Protein AF-A0A5N5LGQ7-F1 (afdb_monomer)

Radius of gyration: 17.13 Å; Cα contacts (8 Å, |Δi|>4): 42; chains: 1; bounding box: 36×25×43 Å

pLDDT: mean 83.3, std 12.23, range [43.72, 94.75]

Structure (mmCIF, N/CA/C/O backbone):
data_AF-A0A5N5LGQ7-F1
#
_entry.id   AF-A0A5N5LGQ7-F1
#
loop_
_atom_site.group_PDB
_atom_site.id
_atom_site.type_symbol
_atom_site.label_atom_id
_atom_site.label_alt_id
_atom_site.label_comp_id
_atom_site.label_asym_id
_atom_site.label_entity_id
_atom_site.label_seq_id
_atom_site.pdbx_PDB_ins_code
_atom_site.Cartn_x
_atom_site.Cartn_y
_atom_site.Cartn_z
_atom_site.occupancy
_atom_site.B_iso_or_equiv
_atom_site.auth_seq_id
_atom_site.auth_comp_id
_atom_site.auth_asym_id
_atom_site.auth_atom_id
_atom_site.pdbx_PDB_model_num
ATOM 1 N N . MET A 1 1 ? -15.232 -13.297 1.570 1.00 55.97 1 MET A N 1
ATOM 2 C CA . MET A 1 1 ? -13.997 -13.218 2.371 1.00 55.97 1 MET A CA 1
ATOM 3 C C . MET A 1 1 ? -14.252 -13.970 3.652 1.00 55.97 1 MET A C 1
ATOM 5 O O . MET A 1 1 ? -15.303 -13.760 4.249 1.00 55.97 1 MET A O 1
ATOM 9 N N . ASP A 1 2 ? -13.356 -14.878 4.016 1.00 73.12 2 ASP A N 1
ATOM 10 C CA . ASP A 1 2 ? -13.420 -15.576 5.295 1.00 73.12 2 ASP A CA 1
ATOM 11 C C . ASP A 1 2 ? -13.322 -14.565 6.440 1.00 73.12 2 ASP A C 1
ATOM 13 O O . ASP A 1 2 ? -12.510 -13.643 6.389 1.00 73.12 2 ASP A O 1
ATOM 17 N N . SER A 1 3 ? -14.129 -14.737 7.486 1.00 77.25 3 SER A N 1
ATOM 18 C CA . SER A 1 3 ? -14.174 -13.807 8.625 1.00 77.25 3 SER A CA 1
ATOM 19 C C . SER A 1 3 ? -12.849 -13.693 9.392 1.00 77.25 3 SER A C 1
ATOM 21 O O . SER A 1 3 ? -12.683 -12.764 10.171 1.00 77.25 3 SER A O 1
ATOM 23 N N . ASN A 1 4 ? -11.901 -14.603 9.144 1.00 87.31 4 ASN A N 1
ATOM 24 C CA . ASN A 1 4 ? -10.625 -14.699 9.851 1.00 87.31 4 ASN A CA 1
ATOM 25 C C . ASN A 1 4 ? -9.422 -14.284 8.990 1.00 87.31 4 ASN A C 1
ATOM 27 O O . ASN A 1 4 ? -8.284 -14.574 9.356 1.00 87.31 4 ASN A O 1
ATOM 31 N N . VAL A 1 5 ? -9.644 -13.631 7.844 1.00 90.88 5 VAL A N 1
ATOM 32 C CA . VAL A 1 5 ? -8.560 -13.159 6.973 1.00 90.88 5 VAL A CA 1
ATOM 33 C C . VAL A 1 5 ? -8.707 -11.665 6.717 1.00 90.88 5 VAL A C 1
ATOM 35 O O . VAL A 1 5 ? -9.686 -11.218 6.123 1.00 90.88 5 VAL A O 1
ATOM 38 N N . LEU A 1 6 ? -7.691 -10.904 7.120 1.00 89.56 6 LEU A N 1
ATOM 39 C CA . LEU A 1 6 ? -7.547 -9.490 6.799 1.00 89.56 6 LEU A CA 1
ATOM 40 C C . LEU A 1 6 ? -6.441 -9.325 5.755 1.00 89.56 6 LEU A C 1
ATOM 42 O O . LEU A 1 6 ? -5.273 -9.589 6.033 1.00 89.56 6 LEU A O 1
ATOM 46 N N . PHE A 1 7 ? -6.814 -8.896 4.551 1.00 90.31 7 PHE A N 1
ATOM 47 C CA . PHE A 1 7 ? -5.859 -8.553 3.500 1.00 90.31 7 PHE A CA 1
ATOM 48 C C . PHE A 1 7 ? -5.520 -7.063 3.582 1.00 90.31 7 PHE A C 1
ATOM 50 O O . PHE A 1 7 ? -6.420 -6.227 3.537 1.00 90.31 7 PHE A O 1
ATOM 57 N N . LEU A 1 8 ? -4.230 -6.744 3.680 1.00 90.31 8 LEU A N 1
ATOM 58 C CA . LEU A 1 8 ? -3.710 -5.380 3.744 1.00 90.31 8 LEU A CA 1
ATOM 59 C C . LEU A 1 8 ? -2.675 -5.173 2.643 1.00 90.31 8 LEU A C 1
ATOM 61 O O . LEU A 1 8 ? -1.945 -6.103 2.292 1.00 90.31 8 LEU A O 1
ATOM 65 N N . LYS A 1 9 ? -2.592 -3.946 2.131 1.00 90.38 9 LYS A N 1
ATOM 66 C CA . LYS A 1 9 ? -1.548 -3.535 1.193 1.00 90.38 9 LYS A CA 1
ATOM 67 C C . LYS A 1 9 ? -0.559 -2.631 1.901 1.00 90.38 9 LYS A C 1
ATOM 69 O O . LYS A 1 9 ? -0.932 -1.814 2.742 1.00 90.38 9 LYS A O 1
ATOM 74 N N . TYR A 1 10 ? 0.705 -2.783 1.542 1.00 86.62 10 TYR A N 1
ATOM 75 C CA . TYR A 1 10 ? 1.774 -1.978 2.113 1.00 86.62 10 TYR A CA 1
ATOM 76 C C . TYR A 1 10 ? 1.624 -0.506 1.724 1.00 86.62 10 TYR A C 1
ATOM 78 O O . TYR A 1 10 ? 1.886 0.382 2.521 1.00 86.62 10 TYR A O 1
ATOM 86 N N . GLU A 1 11 ? 1.146 -0.238 0.516 1.00 87.12 11 GLU A N 1
ATOM 87 C CA . GLU A 1 11 ? 1.020 1.109 -0.024 1.00 87.12 11 GLU A CA 1
ATOM 88 C C . GLU A 1 11 ? -0.128 1.886 0.623 1.00 87.12 11 GLU A C 1
ATOM 90 O O . GLU A 1 11 ? 0.012 3.081 0.878 1.00 87.12 11 GLU A O 1
ATOM 95 N N . ASP A 1 12 ? -1.211 1.197 0.990 1.00 87.25 12 ASP A N 1
ATOM 96 C CA . ASP A 1 12 ? -2.324 1.782 1.743 1.00 87.25 12 ASP A CA 1
ATOM 97 C C . ASP A 1 12 ? -1.874 2.245 3.139 1.00 87.25 12 ASP A C 1
ATOM 99 O O . ASP A 1 12 ? -2.349 3.268 3.624 1.00 87.25 12 ASP A O 1
ATOM 103 N N . MET A 1 13 ? -0.891 1.566 3.747 1.00 86.25 13 MET A N 1
ATOM 104 C CA . MET A 1 13 ? -0.294 1.981 5.024 1.00 86.25 13 MET A CA 1
ATOM 105 C C . MET A 1 13 ? 0.369 3.360 4.938 1.00 86.25 13 MET A C 1
ATOM 107 O O . MET A 1 13 ? 0.277 4.137 5.882 1.00 86.25 13 MET A O 1
ATOM 111 N N . TYR A 1 14 ? 1.022 3.677 3.815 1.00 80.44 14 TYR A N 1
ATOM 112 C CA . TYR A 1 14 ? 1.642 4.991 3.610 1.00 80.44 14 TYR A CA 1
ATOM 113 C C . TYR A 1 14 ? 0.639 6.065 3.192 1.00 80.44 14 TYR A C 1
ATOM 115 O O . TYR A 1 14 ? 0.894 7.246 3.415 1.00 80.44 14 TYR A O 1
ATOM 123 N N . LYS A 1 15 ? -0.480 5.678 2.569 1.00 83.75 15 LYS A N 1
ATOM 124 C CA . LYS A 1 15 ? -1.536 6.613 2.161 1.00 83.75 15 LYS A CA 1
ATOM 125 C C . LYS A 1 15 ? -2.415 7.033 3.331 1.00 83.75 15 LYS A C 1
ATOM 127 O O . LYS A 1 15 ? -2.710 8.215 3.473 1.00 83.75 15 LYS A O 1
ATOM 132 N N . ASP A 1 16 ? -2.853 6.065 4.132 1.00 86.81 16 ASP A N 1
ATOM 133 C CA . ASP A 1 16 ? -3.758 6.287 5.254 1.00 86.81 16 ASP A CA 1
ATOM 134 C C . ASP A 1 16 ? -3.544 5.235 6.352 1.00 86.81 16 ASP A C 1
ATOM 136 O O . ASP A 1 16 ? -4.275 4.247 6.489 1.00 86.81 16 ASP A O 1
ATOM 140 N N . LEU A 1 17 ? -2.517 5.477 7.170 1.00 87.75 17 LEU A N 1
ATOM 141 C CA . LEU A 1 17 ? -2.225 4.651 8.337 1.00 87.75 17 LEU A CA 1
ATOM 142 C C . LEU A 1 17 ? -3.386 4.648 9.342 1.00 87.75 17 LEU A C 1
ATOM 144 O O . LEU A 1 17 ? -3.625 3.630 9.985 1.00 87.75 17 LEU A O 1
ATOM 148 N N . GLY A 1 18 ? -4.117 5.758 9.470 1.00 87.56 18 GLY A N 1
ATOM 149 C CA . GLY A 1 18 ? -5.208 5.896 10.434 1.00 87.56 18 GLY A CA 1
ATOM 150 C C . GLY A 1 18 ? -6.331 4.901 10.168 1.00 87.56 18 GLY A C 1
ATOM 151 O O . GLY A 1 18 ? -6.687 4.112 11.047 1.00 87.56 18 GLY A O 1
ATOM 152 N N . THR A 1 19 ? -6.824 4.876 8.929 1.00 89.88 19 THR A N 1
ATOM 153 C CA . THR A 1 19 ? -7.866 3.931 8.501 1.00 89.88 19 THR A CA 1
ATOM 154 C C . THR A 1 19 ? -7.394 2.480 8.620 1.00 89.88 19 THR A C 1
ATOM 156 O O . THR A 1 19 ? -8.158 1.611 9.047 1.00 89.88 19 THR A O 1
ATOM 159 N N . LEU A 1 20 ? -6.125 2.203 8.302 1.00 90.75 20 LEU A N 1
ATOM 160 C CA . LEU A 1 20 ? -5.560 0.855 8.383 1.00 90.75 20 LEU A CA 1
ATOM 161 C C . LEU A 1 20 ? -5.453 0.363 9.835 1.00 90.75 20 LEU A C 1
ATOM 163 O O . LEU A 1 20 ? -5.861 -0.762 10.138 1.00 90.75 20 LEU A O 1
ATOM 167 N N . VAL A 1 21 ? -4.955 1.204 10.745 1.00 90.75 21 VAL A N 1
ATOM 168 C CA . VAL A 1 21 ? -4.866 0.901 12.184 1.00 90.75 21 VAL A CA 1
ATOM 169 C C . VAL A 1 21 ? -6.259 0.698 12.779 1.00 90.75 21 VAL A C 1
ATOM 171 O O . VAL A 1 21 ? -6.464 -0.229 13.563 1.00 90.75 21 VAL A O 1
ATOM 174 N N . GLU A 1 22 ? -7.242 1.498 12.368 1.00 89.88 22 GLU A N 1
ATOM 175 C CA . GLU A 1 22 ? -8.625 1.323 12.800 1.00 89.88 22 GLU A CA 1
ATOM 176 C C . GLU A 1 22 ? -9.219 -0.004 12.301 1.00 89.88 22 GLU A C 1
ATOM 178 O O . GLU A 1 22 ? -9.835 -0.749 13.068 1.00 89.88 22 GLU A O 1
ATOM 183 N N . GLN A 1 23 ? -9.000 -0.345 11.030 1.00 90.56 23 GLN A N 1
ATOM 184 C CA . GLN A 1 23 ? -9.441 -1.614 10.454 1.00 90.56 23 GLN A CA 1
ATOM 185 C C . GLN A 1 23 ? -8.792 -2.816 11.159 1.00 90.56 23 GLN A C 1
ATOM 187 O O . GLN A 1 23 ? -9.481 -3.800 11.437 1.00 90.56 23 GLN A O 1
ATOM 192 N N . LEU A 1 24 ? -7.501 -2.725 11.496 1.00 91.12 24 LEU A N 1
ATOM 193 C CA . LEU A 1 24 ? -6.784 -3.725 12.290 1.00 91.12 24 LEU A CA 1
ATOM 194 C C . LEU A 1 24 ? -7.377 -3.876 13.691 1.00 91.12 24 LEU A C 1
ATOM 196 O O . LEU A 1 24 ? -7.651 -4.999 14.111 1.00 91.12 24 LEU A O 1
ATOM 200 N N . ALA A 1 25 ? -7.6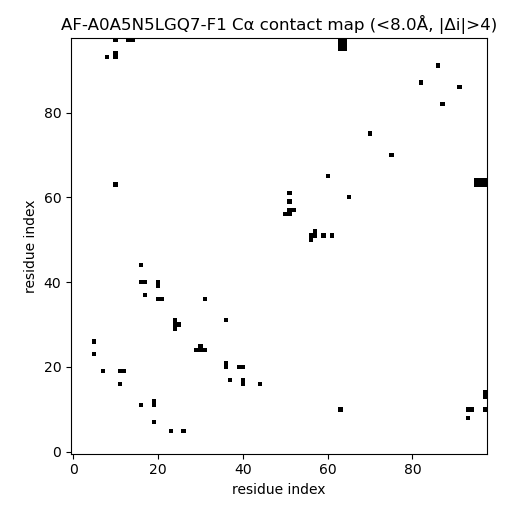10 -2.768 14.399 1.00 90.50 25 ALA A N 1
ATOM 201 C CA . ALA A 1 25 ? -8.191 -2.791 15.738 1.00 90.50 25 ALA A CA 1
ATOM 202 C C . ALA A 1 25 ? -9.564 -3.480 15.731 1.00 90.50 25 ALA A C 1
ATOM 204 O O . ALA A 1 25 ? -9.805 -4.389 16.527 1.00 90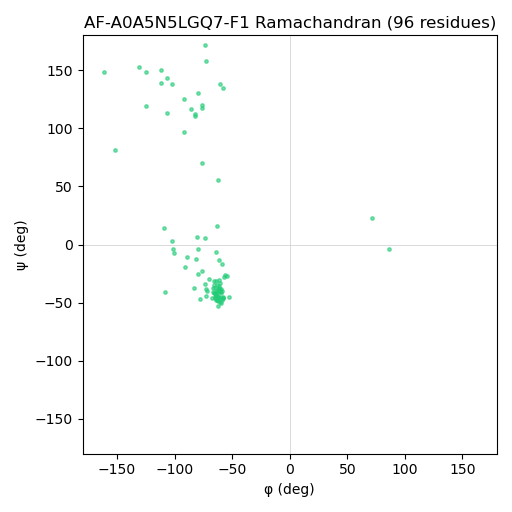.50 25 ALA A O 1
ATOM 205 N N . ARG A 1 26 ? -10.429 -3.133 14.766 1.00 89.88 26 ARG A N 1
ATOM 206 C CA . ARG A 1 26 ? -11.743 -3.774 14.594 1.00 89.88 26 ARG A CA 1
ATOM 207 C C . ARG A 1 26 ? -11.625 -5.262 14.263 1.00 89.88 26 ARG A C 1
ATOM 209 O O . ARG A 1 26 ? -12.357 -6.062 14.838 1.00 89.88 26 ARG A O 1
ATOM 216 N N . PHE A 1 27 ? -10.718 -5.639 13.361 1.00 90.69 27 PHE A N 1
ATOM 217 C CA . PHE A 1 27 ? -10.517 -7.035 12.965 1.00 90.69 27 PHE A CA 1
ATOM 218 C C . PHE A 1 27 ? -10.008 -7.904 14.124 1.00 90.69 27 PHE A C 1
ATOM 220 O O . PHE A 1 27 ? -10.444 -9.041 14.280 1.00 90.69 27 PHE A O 1
ATOM 227 N N . LEU A 1 28 ? -9.132 -7.356 14.969 1.00 89.94 28 LEU A N 1
ATOM 228 C CA . LEU A 1 28 ? -8.613 -8.024 16.166 1.00 89.94 28 LEU A CA 1
ATOM 229 C C . LEU A 1 28 ? -9.582 -7.975 17.362 1.00 89.94 28 LEU A C 1
ATOM 231 O O . LEU A 1 28 ? -9.290 -8.564 18.402 1.00 89.94 28 LEU A O 1
ATOM 235 N N . GLY A 1 29 ? -10.723 -7.287 17.240 1.00 89.19 29 GLY A N 1
ATOM 236 C CA . GLY A 1 29 ? -11.701 -7.135 18.321 1.00 89.19 29 GLY A CA 1
ATOM 237 C C . GLY A 1 29 ? -11.242 -6.210 19.454 1.00 89.19 29 GLY A C 1
ATOM 238 O O . GLY A 1 29 ? -11.729 -6.327 20.577 1.00 89.19 29 GLY A O 1
ATOM 239 N N . ILE A 1 30 ? -10.304 -5.301 19.182 1.00 89.38 30 ILE A N 1
ATOM 240 C CA . ILE A 1 30 ? -9.792 -4.332 20.151 1.00 89.38 30 ILE A CA 1
ATOM 241 C C . ILE A 1 30 ? -10.708 -3.105 20.142 1.00 89.38 30 ILE A C 1
ATOM 243 O O . ILE A 1 30 ? -10.817 -2.397 19.141 1.00 89.38 30 ILE A O 1
ATOM 247 N N . SER A 1 31 ? -11.364 -2.834 21.269 1.00 84.94 31 SER A N 1
ATOM 248 C CA . SER A 1 31 ? -12.113 -1.595 21.473 1.00 84.94 31 SER A CA 1
ATOM 249 C C . SER A 1 31 ? -11.159 -0.480 21.900 1.00 84.94 31 SER A C 1
ATOM 251 O O . SER A 1 31 ? -10.649 -0.506 23.022 1.00 84.94 31 SER A O 1
ATOM 253 N N . CYS A 1 32 ? -10.939 0.495 21.026 1.00 81.62 32 CYS A N 1
ATOM 254 C CA . CYS A 1 32 ? -10.189 1.710 21.334 1.00 81.62 32 CYS A CA 1
ATOM 255 C C . CYS A 1 32 ? -11.136 2.909 21.317 1.00 81.62 32 CYS A C 1
ATOM 257 O O . CYS A 1 32 ? -11.988 3.016 20.431 1.00 81.62 32 CYS A O 1
ATOM 259 N N . ASP A 1 33 ? -10.980 3.823 22.271 1.00 88.19 33 ASP A N 1
ATOM 260 C CA . ASP A 1 33 ? -11.548 5.159 22.135 1.00 88.19 33 ASP A CA 1
ATOM 261 C C . ASP A 1 33 ? -10.745 5.994 21.117 1.00 88.19 33 ASP A C 1
ATOM 263 O O . ASP A 1 33 ? -9.683 5.592 20.631 1.00 88.19 33 ASP A O 1
ATOM 267 N N . LYS A 1 34 ? -11.267 7.173 20.770 1.00 86.38 34 LYS A N 1
ATOM 268 C CA . LYS A 1 34 ? -10.641 8.044 19.770 1.00 86.38 34 LYS A CA 1
ATOM 269 C C . LYS A 1 34 ? -9.216 8.462 20.163 1.00 86.38 34 LYS A C 1
ATOM 271 O O . LYS A 1 34 ? -8.347 8.500 19.300 1.00 86.38 34 LYS A O 1
ATOM 276 N N . ALA A 1 35 ? -8.966 8.734 21.443 1.00 89.81 35 ALA A N 1
ATOM 277 C CA . ALA A 1 35 ? -7.658 9.178 21.917 1.00 89.81 35 ALA A CA 1
ATOM 278 C C . ALA A 1 35 ? -6.633 8.031 21.908 1.00 89.81 35 ALA A C 1
ATOM 280 O O . ALA A 1 35 ? -5.475 8.226 21.544 1.00 89.81 35 ALA A O 1
ATOM 281 N N . GLN A 1 36 ? -7.064 6.817 22.256 1.00 88.75 36 GLN A N 1
ATOM 282 C CA . GLN A 1 36 ? -6.255 5.605 22.169 1.00 88.75 36 GLN A CA 1
ATOM 283 C C . GLN A 1 36 ? -5.903 5.275 20.719 1.00 88.75 36 GLN A C 1
ATOM 285 O O . GLN A 1 36 ? -4.762 4.913 20.437 1.00 88.75 36 GLN A O 1
ATOM 290 N N . LEU A 1 37 ? -6.860 5.428 19.798 1.00 88.75 37 LEU A N 1
ATOM 291 C CA . LEU A 1 37 ? -6.625 5.209 18.374 1.00 88.75 37 LEU A CA 1
ATOM 292 C C . LEU A 1 37 ? -5.614 6.220 17.819 1.00 88.75 37 LEU A C 1
ATOM 294 O O . LEU A 1 37 ? -4.646 5.815 17.182 1.00 88.75 37 LEU A O 1
ATOM 298 N N . GLU A 1 38 ? -5.786 7.510 18.117 1.00 90.44 38 GLU A N 1
ATOM 299 C CA . GLU A 1 38 ? -4.838 8.564 17.726 1.00 90.44 38 GLU A CA 1
ATOM 300 C C . GLU A 1 38 ? -3.433 8.293 18.286 1.00 90.44 38 GLU A C 1
ATOM 302 O O . GLU A 1 38 ? -2.452 8.337 17.545 1.00 90.44 38 GLU A O 1
ATOM 307 N N . SER A 1 39 ? -3.327 7.912 19.563 1.00 91.62 39 SER A N 1
ATOM 308 C CA . SER A 1 39 ? -2.047 7.553 20.186 1.00 91.62 39 SER A CA 1
ATOM 309 C C . SER A 1 39 ? -1.394 6.326 19.542 1.00 91.62 39 SER A C 1
ATOM 311 O O . SER A 1 39 ? -0.165 6.242 19.484 1.00 91.62 39 SER A O 1
ATOM 313 N N . MET A 1 40 ? -2.190 5.357 19.088 1.00 88.69 40 MET A N 1
ATOM 314 C CA . MET A 1 40 ? -1.690 4.146 18.441 1.00 88.69 40 MET A CA 1
ATOM 315 C C . MET A 1 40 ? -1.173 4.452 17.036 1.00 88.69 40 MET A C 1
ATOM 317 O O . MET A 1 40 ? -0.075 4.024 16.695 1.00 88.69 40 MET A O 1
ATOM 321 N N . VAL A 1 41 ? -1.914 5.250 16.261 1.00 89.69 41 VAL A N 1
ATOM 322 C CA . VAL A 1 41 ? -1.479 5.735 14.942 1.00 89.69 41 VAL A CA 1
ATOM 323 C C . VAL A 1 41 ? -0.169 6.512 15.058 1.00 89.69 41 VAL A C 1
ATOM 325 O O . VAL A 1 41 ? 0.765 6.244 14.306 1.00 89.69 41 VAL A O 1
ATOM 328 N N . GLU A 1 42 ? -0.065 7.411 16.037 1.00 90.38 42 GLU A N 1
ATOM 329 C CA . GLU A 1 42 ? 1.157 8.177 16.298 1.00 90.38 42 GLU A CA 1
ATOM 330 C C . GLU A 1 42 ? 2.340 7.266 16.657 1.00 90.38 42 GLU A C 1
ATOM 332 O O . GLU A 1 42 ? 3.428 7.388 16.096 1.00 90.38 42 GLU A O 1
ATOM 337 N N . SER A 1 43 ? 2.115 6.282 17.531 1.00 88.69 43 SER A N 1
ATOM 338 C CA . SER A 1 43 ? 3.148 5.305 17.901 1.00 88.69 43 SER A CA 1
ATOM 339 C C . SER A 1 43 ? 3.604 4.476 16.695 1.00 88.69 43 SER A C 1
ATOM 341 O O . SER A 1 43 ? 4.796 4.215 16.527 1.00 88.69 43 SER A O 1
ATOM 343 N N . CYS A 1 44 ? 2.670 4.079 15.826 1.00 86.25 44 CYS A N 1
ATOM 344 C CA . CYS A 1 44 ? 2.979 3.378 14.584 1.00 86.25 44 CYS A CA 1
ATOM 345 C C . CYS A 1 44 ? 3.802 4.252 13.625 1.00 86.25 44 CYS A C 1
ATOM 347 O O . CYS A 1 44 ? 4.791 3.762 13.083 1.00 86.25 44 CYS A O 1
ATOM 349 N N . ASN A 1 45 ? 3.457 5.534 13.459 1.00 84.06 45 ASN A N 1
ATOM 350 C CA . ASN A 1 45 ? 4.235 6.478 12.648 1.00 84.06 45 ASN A CA 1
ATOM 351 C C . ASN A 1 45 ? 5.675 6.607 13.157 1.00 84.06 45 ASN A C 1
ATOM 353 O O . ASN A 1 45 ? 6.616 6.459 12.380 1.00 84.06 45 ASN A O 1
ATOM 357 N N . GLN A 1 46 ? 5.858 6.793 14.465 1.00 84.62 46 GLN A N 1
ATOM 358 C CA . GLN A 1 46 ? 7.188 6.912 15.069 1.00 84.62 46 GLN A CA 1
ATOM 359 C C . GLN A 1 46 ? 8.043 5.657 14.849 1.00 84.62 46 GLN A C 1
ATOM 361 O O . GLN A 1 46 ? 9.231 5.764 14.547 1.00 84.62 46 GLN A O 1
ATOM 366 N N . LEU A 1 47 ? 7.451 4.462 14.952 1.00 82.56 47 LEU A N 1
ATOM 367 C CA . LEU A 1 47 ? 8.147 3.209 14.645 1.00 82.56 47 LEU A CA 1
ATOM 368 C C . LEU A 1 47 ? 8.545 3.123 13.165 1.00 82.56 47 LEU A C 1
ATOM 370 O O . LEU A 1 47 ? 9.674 2.735 12.859 1.00 82.56 47 LEU A O 1
ATOM 374 N N . ILE A 1 48 ? 7.650 3.510 12.249 1.00 79.31 48 ILE A N 1
ATOM 375 C CA . ILE A 1 48 ? 7.934 3.530 10.807 1.00 79.31 48 ILE A CA 1
ATOM 376 C C . ILE A 1 48 ? 9.097 4.486 10.508 1.00 79.31 48 ILE A C 1
ATOM 378 O O . ILE A 1 48 ? 10.032 4.104 9.800 1.00 79.31 48 ILE A O 1
ATOM 382 N N . GLU A 1 49 ? 9.088 5.692 11.078 1.00 76.75 49 GLU A N 1
ATOM 383 C CA . GLU A 1 49 ? 10.161 6.678 10.911 1.00 76.75 49 GLU A CA 1
ATOM 384 C C . GLU A 1 49 ? 11.500 6.180 11.466 1.00 76.75 49 GLU A C 1
ATOM 386 O O . GLU A 1 49 ? 12.529 6.280 10.794 1.00 76.75 49 GLU A O 1
ATOM 391 N N . GLN A 1 50 ? 11.506 5.582 12.661 1.00 77.38 50 GLN A N 1
ATOM 392 C CA . GLN A 1 50 ? 12.714 5.004 13.256 1.00 77.38 50 GLN A CA 1
ATOM 393 C C . GLN A 1 50 ? 13.314 3.895 12.384 1.00 77.38 50 GLN A C 1
ATOM 395 O O . GLN A 1 50 ? 14.533 3.845 12.196 1.00 77.38 50 GLN A O 1
ATOM 400 N N . CYS A 1 51 ? 12.475 3.029 11.812 1.00 69.00 51 CYS A N 1
ATOM 401 C CA . CYS A 1 51 ? 12.924 1.987 10.894 1.00 69.00 51 CYS A CA 1
ATOM 402 C C . CYS A 1 51 ? 13.476 2.561 9.583 1.00 69.00 51 CYS A C 1
ATOM 404 O O . CYS A 1 51 ? 14.468 2.043 9.073 1.00 69.00 51 CYS A O 1
ATOM 406 N N . CYS A 1 52 ? 12.878 3.634 9.056 1.00 64.69 52 CYS A N 1
ATOM 407 C CA . CYS A 1 52 ? 13.350 4.287 7.833 1.00 64.69 52 CYS A CA 1
ATOM 408 C C . CYS A 1 52 ? 14.683 5.031 8.027 1.00 64.69 52 CYS A C 1
ATOM 410 O O . CYS A 1 52 ? 15.472 5.118 7.088 1.00 64.69 52 CYS A O 1
ATOM 412 N N . ASN A 1 53 ? 14.950 5.539 9.233 1.00 62.44 53 ASN A N 1
ATOM 413 C CA . ASN A 1 53 ? 16.132 6.353 9.538 1.00 62.44 53 ASN A CA 1
ATOM 414 C C . ASN A 1 53 ? 17.367 5.542 9.975 1.00 62.44 53 ASN A C 1
ATOM 416 O O . ASN A 1 53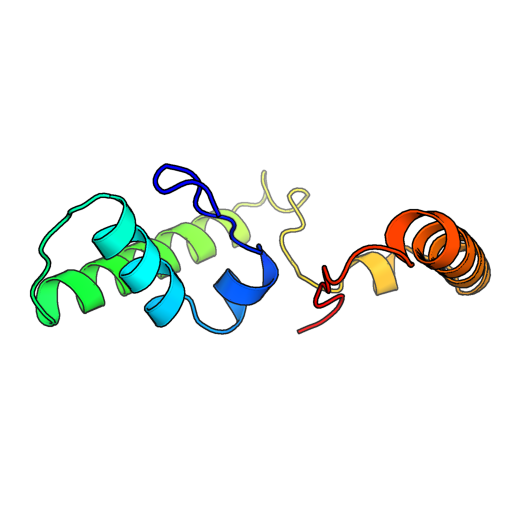 ? 18.461 6.096 10.073 1.00 62.44 53 ASN A O 1
ATOM 420 N N . SER A 1 54 ? 17.230 4.241 10.254 1.00 59.75 54 SER A N 1
ATOM 421 C CA . SER A 1 54 ? 18.366 3.401 10.650 1.00 59.75 54 SER A CA 1
ATOM 422 C C . SER A 1 54 ? 19.243 3.041 9.444 1.00 59.75 54 SER A C 1
ATOM 424 O O . SER A 1 54 ? 18.798 2.360 8.520 1.00 59.75 54 SER A O 1
ATOM 426 N N . GLU A 1 55 ? 20.523 3.429 9.472 1.00 52.97 55 GLU A N 1
ATOM 427 C CA . GLU A 1 55 ? 21.500 3.139 8.407 1.00 52.97 55 GLU A CA 1
ATOM 428 C C . GLU A 1 55 ? 21.640 1.636 8.097 1.00 52.97 55 GLU A C 1
ATOM 430 O O . GLU A 1 55 ? 21.928 1.275 6.958 1.00 52.97 55 GLU A O 1
ATOM 435 N N . ALA A 1 56 ? 21.360 0.742 9.052 1.00 50.03 56 ALA A N 1
ATOM 436 C CA . ALA A 1 56 ? 21.375 -0.710 8.838 1.00 50.03 56 ALA A CA 1
ATOM 437 C C . ALA A 1 56 ? 20.139 -1.237 8.074 1.00 50.03 56 ALA A C 1
ATOM 439 O O . ALA A 1 56 ? 20.209 -2.285 7.433 1.00 50.03 56 ALA A O 1
ATOM 440 N N . LEU A 1 57 ? 19.023 -0.500 8.107 1.00 49.50 57 LEU A N 1
ATOM 441 C CA . LEU A 1 57 ? 17.779 -0.775 7.376 1.00 49.50 57 LEU A CA 1
ATOM 442 C C . LEU A 1 57 ? 17.622 0.112 6.134 1.00 49.50 57 LEU A C 1
ATOM 444 O O . LEU A 1 57 ? 16.646 -0.025 5.407 1.00 49.50 57 LEU A O 1
ATOM 448 N N . SER A 1 58 ? 18.602 0.959 5.814 1.00 45.56 58 SER A N 1
ATOM 449 C CA . SER A 1 58 ? 18.604 1.792 4.601 1.00 45.56 58 SER A CA 1
ATOM 450 C C . SER A 1 58 ? 18.530 0.979 3.289 1.00 45.56 58 SER A C 1
ATOM 452 O O . SER A 1 58 ? 18.155 1.499 2.235 1.00 45.56 58 SER A O 1
ATOM 454 N N . ILE A 1 59 ? 18.825 -0.328 3.353 1.00 43.72 59 ILE A N 1
ATOM 455 C CA . ILE A 1 59 ? 18.650 -1.303 2.262 1.00 43.72 59 ILE A CA 1
ATOM 456 C C . ILE A 1 59 ? 17.264 -1.985 2.312 1.00 43.72 59 ILE A C 1
ATOM 458 O O . ILE A 1 59 ? 16.776 -2.458 1.284 1.00 43.72 59 ILE A O 1
ATOM 462 N N . CYS A 1 60 ? 16.566 -1.957 3.455 1.00 49.44 60 CYS A N 1
ATOM 463 C CA . CYS A 1 60 ? 15.128 -2.227 3.588 1.00 49.44 60 CYS A CA 1
ATOM 464 C C . CYS A 1 60 ? 14.350 -1.007 3.092 1.00 49.44 60 CYS A C 1
ATOM 466 O O . CYS A 1 60 ? 13.734 -0.230 3.810 1.00 49.44 60 CYS A O 1
ATOM 468 N N . ARG A 1 61 ? 14.461 -0.877 1.783 1.00 55.16 61 ARG A N 1
ATOM 469 C CA . ARG A 1 61 ? 13.986 0.117 0.845 1.00 55.16 61 ARG A CA 1
ATOM 470 C C . ARG A 1 61 ? 12.443 0.205 0.812 1.00 55.16 61 ARG A C 1
ATOM 472 O O . ARG A 1 61 ? 11.832 0.085 -0.244 1.00 55.16 61 ARG A O 1
ATOM 479 N N . GLY A 1 62 ? 11.808 0.439 1.961 1.00 63.69 62 GLY A N 1
ATOM 480 C CA . GLY A 1 62 ? 10.355 0.569 2.167 1.00 63.69 62 GLY A CA 1
ATOM 481 C C . GLY A 1 62 ? 9.684 1.748 1.447 1.00 63.69 62 GLY A C 1
ATOM 482 O O . GLY A 1 62 ? 8.570 2.148 1.763 1.00 63.69 62 GLY A O 1
ATOM 483 N N . ARG A 1 63 ? 10.368 2.338 0.466 1.00 73.94 63 ARG A N 1
ATOM 484 C CA . ARG A 1 63 ? 9.847 3.404 -0.374 1.00 73.94 63 ARG A CA 1
ATOM 485 C C . ARG A 1 63 ? 9.019 2.789 -1.496 1.00 73.94 63 ARG A C 1
ATOM 487 O O . ARG A 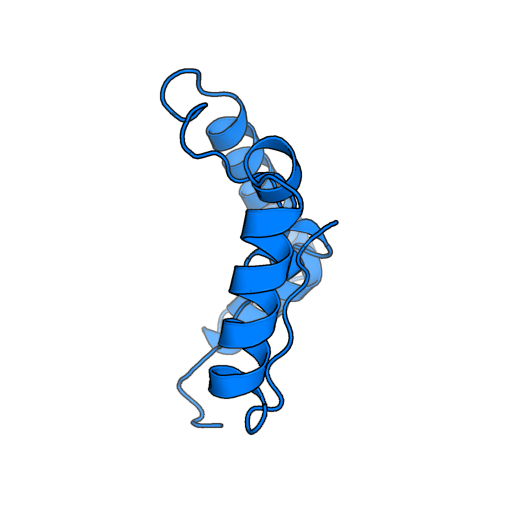1 63 ? 9.557 2.160 -2.411 1.00 73.94 63 ARG A O 1
ATOM 494 N N . VAL A 1 64 ? 7.715 3.029 -1.462 1.00 80.25 64 VAL A N 1
ATOM 495 C CA . VAL A 1 64 ? 6.823 2.712 -2.582 1.00 80.25 64 VAL A CA 1
ATOM 496 C C . VAL A 1 64 ? 7.304 3.449 -3.840 1.00 80.25 64 VAL A C 1
ATOM 498 O O . VAL A 1 64 ? 7.663 4.624 -3.792 1.00 80.25 64 VAL A O 1
ATOM 501 N N . GLY A 1 65 ? 7.355 2.751 -4.977 1.00 82.69 65 GLY A N 1
ATOM 502 C CA . GLY A 1 65 ? 7.770 3.329 -6.265 1.00 82.69 65 GLY A CA 1
ATOM 503 C C . GLY A 1 65 ? 9.274 3.331 -6.550 1.00 82.69 65 GLY A C 1
ATOM 504 O O . GLY A 1 65 ? 9.690 3.650 -7.658 1.00 82.69 65 GLY A O 1
ATOM 505 N N . LEU A 1 66 ? 10.098 2.900 -5.604 1.00 84.31 66 LEU A N 1
ATOM 506 C CA . LEU A 1 66 ? 11.546 2.770 -5.759 1.00 84.31 66 LEU A CA 1
ATOM 507 C C . LEU A 1 66 ? 12.002 1.866 -6.910 1.00 84.31 66 LEU A C 1
ATOM 509 O O . LEU A 1 66 ? 13.099 2.035 -7.438 1.00 84.31 66 LEU A O 1
ATOM 513 N N . TRP A 1 67 ? 11.189 0.881 -7.288 1.00 85.56 67 TRP A N 1
ATOM 514 C CA . TRP A 1 67 ? 11.486 0.011 -8.423 1.00 85.56 67 TRP A CA 1
ATOM 515 C C . TRP A 1 67 ? 11.746 0.823 -9.703 1.00 85.56 67 TRP A C 1
ATOM 517 O O . TRP A 1 67 ? 12.548 0.383 -10.521 1.00 85.56 67 TRP A O 1
ATOM 527 N N . LYS A 1 68 ? 11.175 2.033 -9.834 1.00 85.56 68 LYS A N 1
ATOM 528 C CA . LYS A 1 68 ? 11.425 2.964 -10.948 1.00 85.56 68 LYS A CA 1
ATOM 529 C C . LYS A 1 68 ? 12.883 3.421 -11.043 1.00 85.56 68 LYS A C 1
ATOM 531 O O . LYS A 1 68 ? 13.364 3.654 -12.143 1.00 85.56 68 LYS A O 1
ATOM 536 N N . ASP A 1 69 ? 13.588 3.500 -9.915 1.00 85.19 69 ASP A N 1
ATOM 537 C CA . ASP A 1 69 ? 14.999 3.905 -9.864 1.00 85.19 69 ASP A CA 1
ATOM 538 C C . ASP A 1 69 ? 15.948 2.735 -10.202 1.00 85.19 69 ASP A C 1
ATOM 540 O O . ASP A 1 69 ? 17.145 2.932 -10.405 1.00 85.19 69 ASP A O 1
ATOM 544 N N . ILE A 1 70 ? 15.433 1.498 -10.234 1.00 86.50 70 ILE A N 1
ATOM 545 C CA . ILE A 1 70 ? 16.211 0.270 -10.468 1.00 86.50 70 ILE A CA 1
ATOM 546 C C . ILE A 1 70 ? 15.916 -0.314 -11.853 1.00 86.50 70 ILE A C 1
ATOM 548 O O . ILE A 1 70 ? 16.810 -0.819 -12.531 1.00 86.50 70 ILE A O 1
ATOM 552 N N . PHE A 1 71 ? 14.649 -0.301 -12.261 1.00 89.19 71 PHE A N 1
ATOM 553 C CA . PHE A 1 71 ? 14.202 -0.942 -13.486 1.00 89.19 71 PHE A CA 1
ATOM 554 C C . PHE A 1 71 ? 14.516 -0.060 -14.689 1.00 89.19 71 PHE A C 1
ATOM 556 O O . PHE A 1 71 ? 14.148 1.108 -14.754 1.00 89.19 71 PHE A O 1
ATOM 563 N N . THR A 1 72 ? 15.141 -0.659 -15.699 1.00 93.38 72 THR A N 1
ATOM 564 C CA . THR A 1 72 ? 15.194 -0.044 -17.027 1.00 93.38 72 THR A CA 1
ATOM 565 C C . THR A 1 72 ? 13.823 -0.137 -17.700 1.00 93.38 72 THR A C 1
ATOM 567 O O . THR A 1 72 ?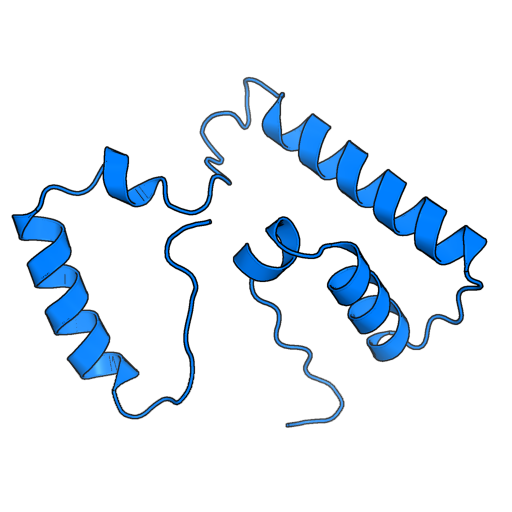 13.038 -1.040 -17.399 1.00 93.38 72 THR A O 1
ATOM 570 N N . VAL A 1 73 ? 13.556 0.737 -18.675 1.00 93.50 73 VAL A N 1
ATOM 571 C CA . VAL A 1 73 ? 12.290 0.742 -19.437 1.00 93.50 73 VAL A CA 1
ATOM 572 C C . VAL A 1 73 ? 11.987 -0.639 -20.033 1.00 93.50 73 VAL A C 1
ATOM 574 O O . VAL A 1 73 ? 10.900 -1.173 -19.844 1.00 93.50 73 VAL A O 1
ATOM 577 N N . SER A 1 74 ? 12.984 -1.293 -20.642 1.00 93.38 74 SER A N 1
ATOM 578 C CA . SER A 1 74 ? 12.802 -2.627 -21.233 1.00 93.38 74 SER A CA 1
ATOM 579 C C . SER A 1 74 ? 12.505 -3.722 -20.198 1.00 93.38 74 SER A C 1
ATOM 581 O O . SER A 1 74 ? 11.801 -4.685 -20.505 1.00 93.38 74 SER A O 1
ATOM 583 N N . MET A 1 75 ? 13.037 -3.609 -18.976 1.00 93.19 75 MET A N 1
ATOM 584 C CA . MET A 1 75 ? 12.709 -4.540 -17.890 1.00 93.19 75 MET A CA 1
ATOM 585 C C . MET A 1 75 ? 11.286 -4.318 -17.388 1.00 93.19 75 MET A C 1
ATOM 587 O O . MET A 1 75 ? 10.581 -5.298 -17.150 1.00 93.19 75 MET A O 1
ATOM 591 N N . ASN A 1 76 ? 10.860 -3.056 -17.280 1.00 93.81 76 ASN A N 1
ATOM 592 C CA . ASN A 1 76 ? 9.498 -2.716 -16.896 1.00 93.81 76 ASN A CA 1
ATOM 593 C C . ASN A 1 76 ? 8.475 -3.274 -17.896 1.00 93.81 76 ASN A C 1
ATOM 595 O O . ASN A 1 76 ? 7.576 -4.006 -17.498 1.00 93.81 76 ASN A O 1
ATOM 599 N N . ASP A 1 77 ? 8.679 -3.054 -19.197 1.00 94.44 77 ASP A N 1
ATOM 600 C CA . ASP A 1 77 ? 7.753 -3.537 -20.233 1.00 94.44 77 ASP A CA 1
ATOM 601 C C . ASP A 1 77 ? 7.589 -5.066 -20.205 1.00 94.44 77 ASP A C 1
ATOM 603 O O . ASP A 1 77 ? 6.485 -5.604 -20.351 1.00 94.44 77 ASP A O 1
ATOM 607 N N . LYS A 1 78 ? 8.697 -5.789 -19.985 1.00 94.75 78 LYS A N 1
ATOM 608 C CA . LYS A 1 78 ? 8.682 -7.251 -19.833 1.00 94.75 78 LYS A CA 1
ATOM 609 C C . LYS A 1 78 ? 7.926 -7.675 -18.579 1.00 94.75 78 LYS A C 1
ATOM 611 O O . LYS A 1 78 ? 7.172 -8.647 -18.631 1.00 94.75 78 LYS A O 1
ATOM 616 N N . PHE A 1 79 ? 8.120 -6.970 -17.467 1.00 94.19 79 PHE A N 1
ATOM 617 C CA . PHE A 1 79 ? 7.422 -7.258 -16.221 1.00 94.19 79 PHE A CA 1
ATOM 618 C C . PHE A 1 79 ? 5.915 -7.016 -16.361 1.00 94.19 79 PHE A C 1
ATOM 620 O O . PHE A 1 79 ? 5.135 -7.910 -16.039 1.00 94.19 79 PHE A O 1
ATOM 627 N N . ASP A 1 80 ? 5.502 -5.889 -16.943 1.00 93.06 80 ASP A N 1
ATOM 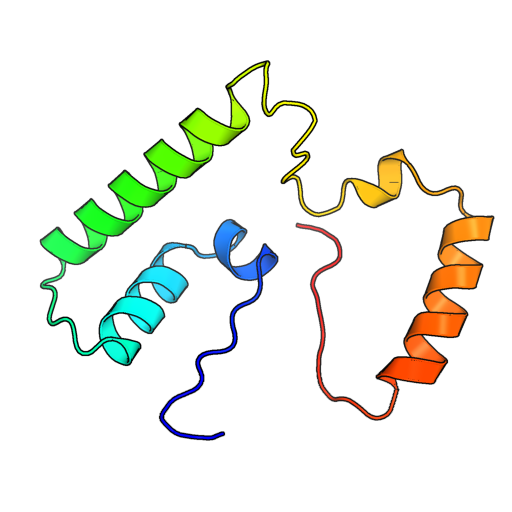628 C CA . ASP A 1 80 ? 4.093 -5.537 -17.162 1.00 93.06 80 ASP A CA 1
ATOM 629 C C . ASP A 1 80 ? 3.370 -6.539 -18.072 1.00 93.06 80 ASP A C 1
ATOM 631 O O . ASP A 1 80 ? 2.193 -6.860 -17.871 1.00 93.06 80 ASP A O 1
ATOM 635 N N . ALA A 1 81 ? 4.063 -7.081 -19.079 1.00 93.88 81 ALA A N 1
ATOM 636 C CA . ALA A 1 81 ? 3.525 -8.148 -19.919 1.00 93.88 81 ALA A CA 1
ATOM 637 C C . ALA A 1 81 ? 3.242 -9.426 -19.108 1.00 93.88 81 ALA A C 1
ATOM 639 O O . ALA A 1 81 ? 2.145 -9.985 -19.192 1.00 93.88 81 ALA A O 1
ATOM 640 N N . VAL A 1 82 ? 4.200 -9.857 -18.280 1.00 94.62 82 VAL A N 1
ATOM 641 C CA . VAL A 1 82 ? 4.049 -11.043 -17.423 1.00 94.62 82 VAL A CA 1
ATOM 642 C C . VAL A 1 82 ? 2.992 -10.815 -16.341 1.00 94.62 82 VAL A C 1
ATOM 644 O 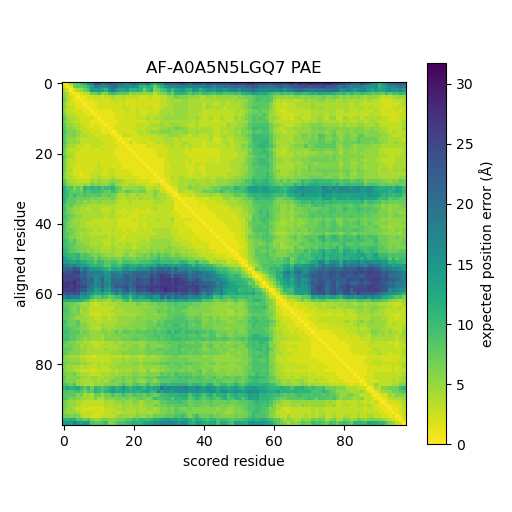O . VAL A 1 82 ? 2.181 -11.708 -16.082 1.00 94.62 82 VAL A O 1
ATOM 647 N N . TYR A 1 83 ? 2.964 -9.627 -15.734 1.00 93.00 83 TYR A N 1
ATOM 648 C CA . TYR A 1 83 ? 1.994 -9.254 -14.711 1.00 93.00 83 TYR A CA 1
ATOM 649 C C . TYR A 1 83 ? 0.571 -9.329 -15.264 1.00 93.00 83 TYR A C 1
ATOM 651 O O . TYR A 1 83 ? -0.263 -10.030 -14.697 1.00 93.00 83 TYR A O 1
ATOM 659 N N . ARG A 1 84 ? 0.302 -8.721 -16.430 1.00 90.56 84 ARG A N 1
ATOM 660 C CA . ARG A 1 84 ? -1.020 -8.793 -17.078 1.00 90.56 84 ARG A CA 1
ATOM 661 C C . ARG A 1 84 ? -1.436 -10.219 -17.421 1.00 90.56 84 ARG A C 1
ATOM 663 O O . ARG A 1 84 ? -2.592 -10.577 -17.218 1.00 90.56 84 ARG A O 1
ATOM 670 N N . GLN A 1 85 ? -0.510 -11.049 -17.899 1.00 93.81 85 GLN A N 1
ATOM 671 C CA . GLN A 1 85 ? -0.818 -12.442 -18.223 1.00 93.81 85 GLN A CA 1
ATOM 672 C C . GLN A 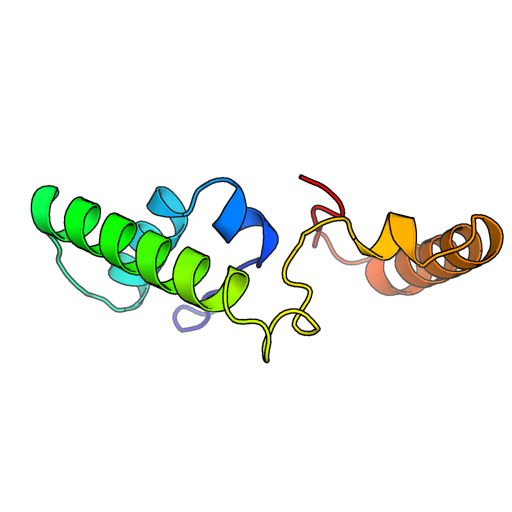1 85 ? -1.203 -13.253 -16.977 1.00 93.81 85 GLN A C 1
ATOM 674 O O . GLN A 1 85 ? -2.131 -14.059 -17.031 1.00 93.81 85 GLN A O 1
ATOM 679 N N . LYS A 1 86 ? -0.486 -13.062 -15.862 1.00 92.31 86 LYS A N 1
ATOM 680 C CA . LYS A 1 86 ? -0.695 -13.842 -14.632 1.00 92.31 86 LYS A CA 1
ATOM 681 C C . LYS A 1 86 ? -1.837 -13.310 -13.769 1.00 92.31 86 LYS A C 1
ATOM 683 O O . LYS A 1 86 ? -2.570 -14.104 -13.190 1.00 92.31 86 LYS A O 1
ATOM 688 N N . MET A 1 87 ? -1.991 -11.992 -13.699 1.00 89.25 87 MET A N 1
ATOM 689 C CA . MET A 1 87 ? -2.940 -11.312 -12.813 1.00 89.25 87 MET A CA 1
ATOM 690 C C . MET A 1 87 ? -4.217 -10.866 -13.527 1.00 89.25 87 MET A C 1
ATOM 692 O O . MET A 1 87 ? -5.154 -10.461 -12.858 1.00 89.25 87 MET A O 1
ATOM 696 N N . GLY A 1 88 ? -4.314 -10.983 -14.856 1.00 81.81 88 GLY A N 1
ATOM 697 C CA . GLY A 1 88 ? -5.447 -10.460 -15.634 1.00 81.81 88 GLY A CA 1
ATOM 698 C C . GLY A 1 88 ? -6.818 -11.093 -15.357 1.00 81.81 88 GLY A C 1
ATOM 699 O O . GLY A 1 88 ? -7.811 -10.619 -15.895 1.00 81.81 88 GLY A O 1
ATOM 700 N N . LYS A 1 89 ? -6.892 -12.156 -14.546 1.00 88.19 89 LYS A N 1
ATOM 701 C CA . LYS A 1 89 ? -8.158 -12.740 -14.058 1.00 88.19 89 LYS A CA 1
ATOM 702 C C . LYS A 1 89 ? -8.494 -12.346 -12.615 1.00 88.19 89 LYS A C 1
ATOM 704 O O . LYS A 1 89 ? -9.512 -12.790 -12.098 1.00 88.19 89 LYS A O 1
ATOM 709 N N . SER A 1 90 ? -7.607 -11.609 -11.954 1.00 88.56 90 SER A N 1
ATOM 710 C CA . SER A 1 90 ? -7.763 -11.159 -10.577 1.00 88.56 90 SER A CA 1
ATOM 711 C C . SER A 1 90 ? -8.189 -9.698 -10.570 1.00 88.56 90 SER A C 1
ATOM 713 O O . SER A 1 90 ? -7.611 -8.888 -11.290 1.00 88.56 90 SER A O 1
ATOM 715 N N . ASP A 1 91 ? -9.131 -9.350 -9.699 1.00 90.25 91 ASP A N 1
ATOM 716 C CA . ASP A 1 91 ? -9.526 -7.957 -9.452 1.00 90.25 91 ASP A CA 1
ATOM 717 C C . ASP A 1 91 ? -8.550 -7.235 -8.497 1.00 90.25 91 ASP A C 1
ATOM 719 O O . ASP A 1 91 ? -8.791 -6.108 -8.064 1.00 90.25 91 ASP A O 1
ATOM 723 N N . LEU A 1 92 ? -7.436 -7.886 -8.137 1.00 88.69 92 LEU A N 1
ATOM 724 C CA . LEU A 1 92 ? -6.433 -7.332 -7.237 1.00 88.69 92 LEU A CA 1
ATOM 725 C C . LEU A 1 92 ? -5.554 -6.294 -7.943 1.00 88.69 92 LEU A C 1
ATOM 727 O O . LEU A 1 92 ? -4.781 -6.607 -8.851 1.00 88.69 92 LEU A O 1
ATOM 731 N N . THR A 1 93 ? -5.626 -5.061 -7.455 1.00 88.88 93 THR A N 1
ATOM 732 C CA . THR A 1 93 ? -4.809 -3.933 -7.905 1.00 88.88 93 THR A CA 1
ATOM 733 C C . THR A 1 93 ? -3.835 -3.495 -6.818 1.00 88.88 93 THR A C 1
ATOM 735 O O . THR A 1 93 ? -4.120 -3.623 -5.625 1.00 88.88 93 THR A O 1
ATOM 738 N N . PHE A 1 94 ? -2.689 -2.956 -7.227 1.00 88.56 94 PHE A N 1
ATOM 739 C CA . PHE A 1 94 ? -1.670 -2.408 -6.334 1.00 88.56 94 PHE A CA 1
ATOM 740 C C . PHE A 1 94 ? -1.256 -1.020 -6.804 1.00 88.56 94 PHE A C 1
ATOM 742 O O . PHE A 1 94 ? -1.313 -0.714 -7.998 1.00 88.56 94 PHE A O 1
ATOM 749 N N . ASP A 1 95 ? -0.808 -0.202 -5.860 1.00 87.75 95 ASP A N 1
ATOM 750 C CA . ASP A 1 95 ? -0.281 1.125 -6.130 1.00 87.75 95 ASP A CA 1
ATOM 751 C C . ASP A 1 95 ? 1.228 1.062 -6.326 1.00 87.75 95 ASP A C 1
ATOM 753 O O . ASP A 1 95 ? 2.011 1.091 -5.389 1.00 87.75 95 ASP A O 1
ATOM 757 N N . PHE A 1 96 ? 1.683 1.010 -7.572 1.00 85.81 96 PHE A N 1
ATOM 758 C CA . PHE A 1 96 ? 3.119 0.937 -7.861 1.00 85.81 96 PHE A CA 1
ATOM 759 C C . PHE A 1 96 ? 3.863 2.271 -7.633 1.00 85.81 96 PHE A C 1
ATOM 761 O O . PHE A 1 96 ? 5.045 2.391 -7.950 1.00 85.81 96 PHE A O 1
ATOM 768 N N . GLY A 1 97 ? 3.196 3.292 -7.100 1.00 78.25 97 GLY A N 1
ATOM 769 C CA . GLY A 1 97 ? 3.763 4.579 -6.714 1.00 78.25 97 GLY A CA 1
ATOM 770 C C . GLY A 1 97 ? 2.828 5.293 -5.742 1.00 78.25 97 GLY A C 1
ATOM 771 O O . GLY A 1 97 ? 1.614 5.111 -5.829 1.00 78.25 97 GLY A O 1
ATOM 772 N N . LEU A 1 98 ? 3.412 6.078 -4.836 1.00 66.31 98 LEU A N 1
ATOM 773 C CA . LEU A 1 98 ? 2.703 7.079 -4.035 1.00 66.31 98 LEU A CA 1
ATOM 774 C C . LEU A 1 98 ? 2.696 8.420 -4.772 1.00 66.31 98 LEU A C 1
ATOM 776 O O . LEU A 1 98 ? 3.723 8.718 -5.432 1.00 66.31 98 LEU A O 1
#

Secondary structure (DSSP, 8-state):
--TT-----HHHHHH-HHHHHHHHHHHTT----HHHHHHHHHHHHHHHHHHHH-TTTTTS---TTTHHHH--HHHHHHHHHHHHHHHTT------S--

InterPro domains:
  IPR000863 Sulfotransferase domain [PF00685] (2-90)
  IPR027417 P-loop containing nucleoside triphosphate hydrolase [G3DSA:3.40.50.300] (1-98)
  IPR027417 P-loop containing nucleoside triphosphate hydrolase [SSF52540] (2-96)

Sequence (98 aa):
MDSNVLFLKYEDMYKDLGTLVEQLARFLGISCDKAQLESMVESCNQLIEQCCNSEALSICRGRVGLWKDIFTVSMNDKFDAVYRQKMGKSDLTFDFGL

Foldseek 3Di:
DPLLDDDDDLVVCVVPVLVVLVVVCVSVVHDDDPVRSVVVSVVVVVVVVVLCPDPVCVVVVSAQLCVVVVDDPVRVVVVVVVCCVVCVVPPDDDDSHD

Mean predicted aligned error: 7.06 Å

Organism: Pangasianodon hypophthalmus (NCBI:txid310915)

Solvent-accessible surface area (backbone atoms only — not comparable to full-atom values): 6143 Å² total; per-residue (Å²): 129,63,96,89,63,88,88,81,59,77,59,50,46,76,74,42,43,60,63,49,52,51,53,48,31,57,73,75,68,51,90,64,54,74,68,56,46,53,53,48,43,51,52,50,50,53,51,53,51,54,51,66,68,34,79,90,33,59,78,66,65,84,54,70,40,52,61,66,83,71,50,50,73,72,55,45,55,54,48,54,53,53,46,47,71,74,43,67,89,53,94,80,79,81,67,75,52,124

Nearest PDB structures (foldseek):
  1zd1-assembly1_A  TM=8.887E-01  e=6.845E-08  Homo sapiens
  1zd1-assembly2_B  TM=8.784E-01  e=3.907E-07  Homo sapiens
  7v1o-assembly2_B  TM=8.162E-01  e=2.854E-03  Mus musculus
  5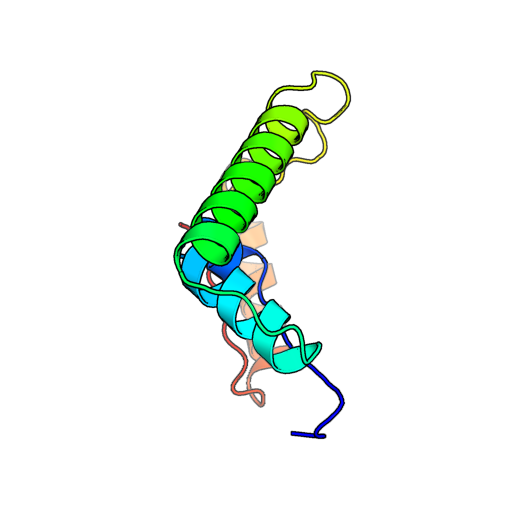x2b-assembly8_H  TM=8.355E-01  e=6.020E-03  Mus musculus
  7d1x-assembly2_B  TM=8.011E-01  e=9.291E-01  Mus musculus